Protein AF-A0A1J3HEK7-F1 (afdb_monomer_lite)

Organism: Noccaea caerulescens (NCBI:txid107243)

Structure (mmCIF, N/CA/C/O backbone):
data_AF-A0A1J3HEK7-F1
#
_entry.id   AF-A0A1J3HEK7-F1
#
loop_
_atom_site.group_PDB
_atom_site.id
_atom_site.type_symbol
_atom_site.label_atom_id
_atom_site.label_alt_id
_atom_site.label_comp_id
_atom_site.label_asym_id
_atom_site.label_entity_id
_atom_site.label_seq_id
_atom_site.pdbx_PDB_ins_code
_atom_site.Cartn_x
_atom_site.Cartn_y
_atom_site.Cartn_z
_atom_site.occupancy
_atom_site.B_iso_or_equiv
_atom_site.auth_seq_id
_atom_site.auth_comp_id
_atom_site.auth_asym_id
_atom_site.auth_atom_id
_atom_site.pdbx_PDB_model_num
ATOM 1 N N . GLU A 1 1 ? 14.223 -10.655 -12.358 1.00 49.22 1 GLU A N 1
ATOM 2 C CA . GLU A 1 1 ? 13.863 -10.713 -10.925 1.00 49.22 1 GLU A CA 1
ATOM 3 C C . GLU A 1 1 ? 12.853 -9.608 -10.661 1.00 49.22 1 GLU A C 1
ATOM 5 O O . GLU A 1 1 ? 13.055 -8.527 -11.199 1.00 49.22 1 GLU A O 1
ATOM 10 N N . GLN A 1 2 ? 11.746 -9.876 -9.961 1.00 58.00 2 GLN A N 1
ATOM 11 C CA . GLN A 1 2 ? 10.760 -8.832 -9.659 1.00 58.00 2 GLN A CA 1
ATOM 12 C C . GLN A 1 2 ? 11.145 -8.109 -8.369 1.00 58.00 2 GLN A C 1
ATOM 14 O O . GLN A 1 2 ? 11.261 -8.754 -7.328 1.00 58.00 2 GLN A O 1
ATOM 19 N N . VAL A 1 3 ? 11.322 -6.785 -8.410 1.00 65.81 3 VAL A N 1
ATOM 20 C CA . VAL A 1 3 ? 11.506 -5.983 -7.188 1.00 65.81 3 VAL A CA 1
ATOM 21 C 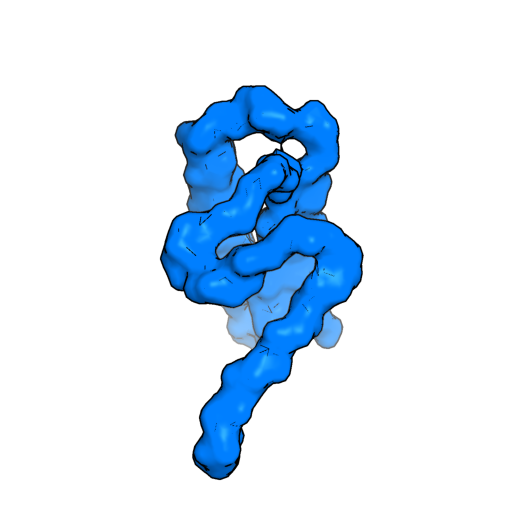C . VAL A 1 3 ? 10.142 -5.810 -6.522 1.00 65.81 3 VAL A C 1
ATOM 23 O O . VAL A 1 3 ? 9.479 -4.782 -6.659 1.00 65.81 3 VAL A O 1
ATOM 26 N N . HIS A 1 4 ? 9.699 -6.851 -5.815 1.00 81.25 4 HIS A N 1
ATOM 27 C CA . HIS A 1 4 ? 8.472 -6.825 -5.026 1.00 81.25 4 HIS A CA 1
ATOM 28 C C . HIS A 1 4 ? 8.798 -6.545 -3.562 1.00 81.25 4 HIS A C 1
ATOM 30 O O . HIS A 1 4 ? 9.438 -7.348 -2.887 1.00 81.25 4 HIS A O 1
ATOM 36 N N . SER A 1 5 ? 8.357 -5.395 -3.054 1.00 88.94 5 SER A N 1
ATOM 37 C CA . SER A 1 5 ? 8.431 -5.089 -1.623 1.00 88.94 5 SER A CA 1
ATOM 38 C C . SER A 1 5 ? 7.054 -5.234 -0.996 1.00 88.94 5 SER A C 1
ATOM 40 O O . SER A 1 5 ? 6.095 -4.607 -1.443 1.00 88.94 5 SER A O 1
ATOM 42 N N . LYS A 1 6 ? 6.947 -6.015 0.079 1.00 92.56 6 LYS A N 1
ATOM 43 C CA . LYS A 1 6 ? 5.691 -6.197 0.810 1.00 92.56 6 LYS A CA 1
ATOM 44 C C . LYS A 1 6 ? 5.855 -5.800 2.271 1.00 92.56 6 LYS A C 1
ATOM 46 O O . LYS A 1 6 ? 6.678 -6.362 2.984 1.00 92.56 6 LYS A O 1
ATOM 51 N N . PHE A 1 7 ? 5.015 -4.875 2.720 1.00 93.12 7 PHE A N 1
ATOM 52 C CA . PHE A 1 7 ? 4.937 -4.420 4.103 1.00 93.12 7 PHE A CA 1
ATOM 53 C C . PHE A 1 7 ? 3.590 -4.840 4.689 1.00 93.12 7 PHE A C 1
ATOM 55 O O . PHE A 1 7 ? 2.542 -4.297 4.332 1.00 93.12 7 PHE A O 1
ATOM 62 N N . ILE A 1 8 ? 3.615 -5.838 5.571 1.00 94.56 8 ILE A N 1
ATOM 63 C CA . ILE A 1 8 ? 2.420 -6.345 6.250 1.00 94.56 8 ILE A CA 1
ATOM 64 C C . ILE A 1 8 ? 2.445 -5.837 7.682 1.00 94.56 8 ILE A C 1
ATOM 66 O O . ILE A 1 8 ? 3.323 -6.201 8.461 1.00 94.56 8 ILE A O 1
ATOM 70 N N . PHE A 1 9 ? 1.469 -5.009 8.029 1.00 94.19 9 PHE A N 1
ATOM 71 C CA . PHE A 1 9 ? 1.308 -4.507 9.379 1.00 94.19 9 PHE A CA 1
ATOM 72 C C . PHE A 1 9 ? 0.314 -5.399 10.124 1.00 94.19 9 PHE A C 1
ATOM 74 O O . PHE A 1 9 ? -0.839 -5.546 9.720 1.00 94.19 9 PHE A O 1
ATOM 81 N N . THR A 1 10 ? 0.768 -6.010 11.215 1.00 94.12 10 THR A N 1
ATOM 82 C CA . THR A 1 10 ? -0.040 -6.881 12.077 1.00 94.12 10 THR A CA 1
ATOM 83 C C . THR A 1 10 ? -0.176 -6.274 13.466 1.00 94.12 10 THR A C 1
ATOM 85 O O . THR A 1 10 ? 0.733 -5.593 13.933 1.00 94.12 10 THR A O 1
ATOM 88 N N . ASN A 1 11 ? -1.289 -6.552 14.150 1.00 92.62 11 ASN A N 1
ATOM 89 C CA . ASN A 1 11 ? -1.534 -6.118 15.532 1.00 92.62 11 ASN A CA 1
ATOM 90 C C . ASN A 1 11 ? 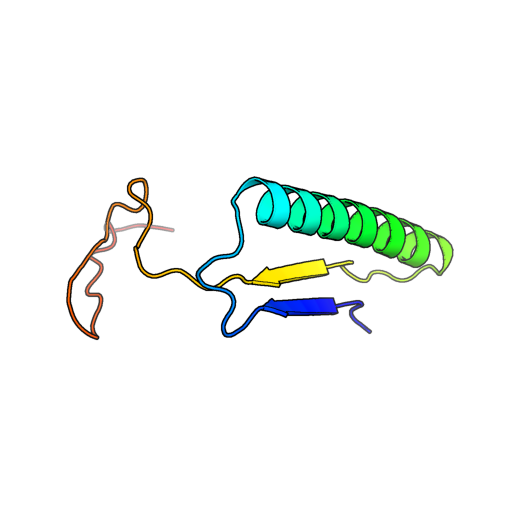-1.504 -4.587 15.757 1.00 92.62 11 ASN A C 1
ATOM 92 O O . ASN A 1 11 ? -1.242 -4.114 16.858 1.00 92.62 11 ASN A O 1
ATOM 96 N N . CYS A 1 12 ? -1.784 -3.792 14.721 1.00 92.12 12 CYS A N 1
ATOM 97 C CA . CYS A 1 12 ? -1.821 -2.328 14.783 1.00 92.12 12 CYS A CA 1
ATOM 98 C C . CYS A 1 12 ? -3.233 -1.776 14.523 1.00 92.12 12 CYS A C 1
ATOM 100 O O . CYS A 1 12 ? -3.429 -0.847 13.743 1.00 92.12 12 CYS A O 1
ATOM 102 N N . ASN A 1 13 ? -4.240 -2.346 15.188 1.00 88.62 13 ASN A N 1
ATOM 103 C CA . ASN A 1 13 ? -5.645 -1.950 15.008 1.00 88.62 13 ASN A CA 1
ATOM 104 C C . ASN A 1 13 ? -5.902 -0.465 15.333 1.00 88.62 13 ASN A C 1
ATOM 106 O O . ASN A 1 13 ? -6.795 0.142 14.752 1.00 88.62 13 ASN A O 1
ATOM 110 N N . ASN A 1 14 ? -5.068 0.128 16.194 1.00 90.38 14 ASN A N 1
ATOM 111 C CA . ASN A 1 14 ? -5.128 1.538 16.589 1.00 90.38 14 ASN A CA 1
ATOM 112 C C . ASN A 1 14 ? -4.269 2.457 15.702 1.00 90.38 14 ASN A C 1
ATOM 114 O O . ASN A 1 14 ? -4.023 3.604 16.064 1.00 90.38 14 ASN A O 1
ATOM 118 N N . LEU A 1 15 ? -3.756 1.963 14.570 1.00 91.94 15 LEU A N 1
ATOM 119 C CA . LEU A 1 15 ? -2.979 2.787 13.652 1.00 91.94 15 LEU A CA 1
ATOM 120 C C . LEU A 1 15 ? -3.890 3.852 13.039 1.00 91.94 15 LEU A C 1
ATOM 122 O O . LEU A 1 15 ? -4.813 3.544 12.281 1.00 91.94 15 LEU A O 1
ATOM 126 N N . GLU A 1 16 ? -3.613 5.105 13.370 1.00 92.88 16 GLU A N 1
ATOM 127 C CA . GLU A 1 16 ? -4.414 6.234 12.921 1.00 92.88 16 GLU A CA 1
ATOM 128 C C . GLU A 1 16 ? -4.408 6.376 11.396 1.00 92.88 16 GLU A C 1
ATOM 130 O O . GLU A 1 16 ? -3.437 6.036 10.710 1.00 92.88 16 GLU A O 1
ATOM 135 N N . GLN A 1 17 ? -5.485 6.949 10.855 1.00 90.44 17 GLN A N 1
ATOM 136 C CA . GLN A 1 17 ? -5.614 7.168 9.415 1.00 90.44 17 GLN A CA 1
ATOM 137 C C . GLN A 1 17 ? -4.476 8.035 8.858 1.00 90.44 17 GLN A C 1
ATOM 139 O O . GLN A 1 17 ? -3.979 7.768 7.767 1.00 90.44 17 GLN A O 1
ATOM 144 N N . VAL A 1 18 ? -4.011 9.028 9.622 1.00 93.88 18 VAL A N 1
ATOM 145 C CA . VAL A 1 18 ? -2.872 9.877 9.240 1.00 93.88 18 VAL A CA 1
ATOM 146 C C . VAL A 1 18 ? -1.598 9.044 9.080 1.00 93.88 18 VAL A C 1
ATOM 148 O O . VAL A 1 18 ? -0.887 9.191 8.087 1.00 93.88 18 VAL A O 1
ATOM 151 N N . ALA A 1 19 ? -1.335 8.111 9.997 1.00 94.88 19 ALA A N 1
ATOM 152 C CA . ALA A 1 19 ? -0.185 7.219 9.906 1.0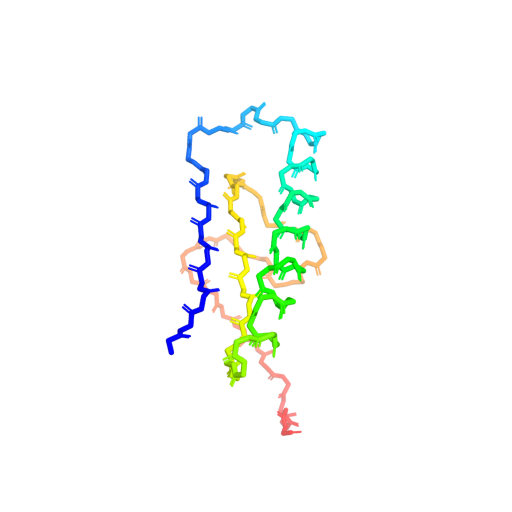0 94.88 19 ALA A CA 1
ATOM 153 C C . ALA A 1 19 ? -0.305 6.250 8.715 1.00 94.88 19 ALA A C 1
ATOM 155 O O . ALA A 1 19 ? 0.656 6.083 7.962 1.00 94.88 19 ALA A O 1
ATOM 156 N N . LYS A 1 20 ? -1.495 5.673 8.482 1.00 94.19 20 LYS A N 1
ATOM 157 C CA . LYS A 1 20 ? -1.773 4.835 7.298 1.00 94.19 20 LYS A CA 1
ATOM 158 C C . LYS A 1 20 ? -1.527 5.596 5.992 1.00 94.19 20 LYS A C 1
ATOM 160 O O . LYS A 1 20 ? -0.903 5.058 5.075 1.00 94.19 20 LYS A O 1
ATOM 165 N N . ASN A 1 21 ? -1.961 6.855 5.920 1.00 95.12 21 ASN A N 1
ATOM 166 C CA . ASN A 1 21 ? -1.737 7.722 4.764 1.00 95.12 21 ASN A CA 1
ATOM 167 C C . ASN A 1 21 ? -0.241 7.989 4.555 1.00 95.12 21 ASN A C 1
ATOM 169 O O . ASN A 1 21 ? 0.250 7.847 3.440 1.00 95.12 21 ASN A O 1
ATOM 173 N N . SER A 1 22 ? 0.507 8.295 5.618 1.00 97.06 22 SER A N 1
ATOM 174 C CA . SER A 1 22 ? 1.961 8.499 5.545 1.00 97.06 22 SER A CA 1
ATOM 175 C C . SER A 1 22 ? 2.708 7.257 5.047 1.00 97.06 22 SER A C 1
ATOM 177 O O . SER A 1 22 ? 3.580 7.367 4.187 1.00 97.06 22 SER A O 1
ATOM 179 N N . ILE A 1 23 ? 2.336 6.067 5.527 1.00 96.50 23 ILE A N 1
ATOM 180 C CA . ILE A 1 23 ? 2.910 4.792 5.068 1.00 96.50 23 ILE A CA 1
ATOM 181 C C . ILE A 1 23 ? 2.566 4.534 3.596 1.00 96.50 23 ILE A C 1
ATOM 183 O O . ILE A 1 23 ? 3.418 4.092 2.828 1.00 96.50 23 ILE A O 1
ATOM 187 N N . THR A 1 24 ? 1.336 4.843 3.183 1.00 94.81 24 THR A N 1
ATOM 188 C CA . THR A 1 24 ? 0.903 4.715 1.783 1.00 94.81 24 THR A CA 1
ATOM 189 C C . THR A 1 24 ? 1.698 5.655 0.873 1.00 94.81 24 THR A C 1
ATOM 191 O O . THR A 1 24 ? 2.218 5.219 -0.151 1.00 94.81 24 THR A O 1
ATOM 194 N N . SER A 1 25 ? 1.888 6.913 1.281 1.00 97.00 25 SER A N 1
ATOM 195 C CA . SER A 1 25 ? 2.726 7.884 0.566 1.00 97.00 25 SER A CA 1
ATOM 196 C C . SER A 1 25 ? 4.185 7.431 0.470 1.00 97.00 25 SER A C 1
ATOM 198 O O . SER A 1 25 ? 4.823 7.598 -0.569 1.00 97.00 25 SER A O 1
ATOM 200 N N . TYR A 1 26 ? 4.728 6.829 1.533 1.00 96.38 26 TYR A N 1
ATOM 201 C CA . TYR A 1 26 ? 6.062 6.230 1.497 1.00 96.38 26 TYR A CA 1
ATOM 202 C C . TYR A 1 26 ? 6.140 5.084 0.481 1.00 96.38 26 TYR A C 1
ATOM 204 O O . TYR A 1 26 ? 7.058 5.058 -0.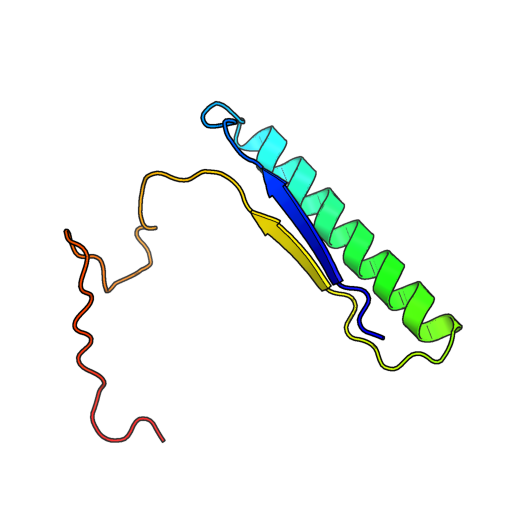336 1.00 96.38 26 TYR A O 1
ATOM 212 N N . ALA A 1 27 ? 5.168 4.169 0.487 1.00 95.12 27 ALA A N 1
ATOM 213 C CA . ALA A 1 27 ? 5.128 3.044 -0.443 1.00 95.12 27 ALA A CA 1
ATOM 214 C C . ALA A 1 27 ? 5.062 3.501 -1.907 1.00 95.12 27 ALA A C 1
ATOM 216 O O . ALA A 1 27 ? 5.784 2.966 -2.747 1.00 95.12 27 ALA A O 1
ATOM 217 N N . GLN A 1 28 ? 4.269 4.538 -2.195 1.00 94.94 28 GLN A N 1
ATOM 218 C CA . GLN A 1 28 ? 4.209 5.167 -3.516 1.00 94.94 28 GLN A CA 1
ATOM 219 C C . GLN A 1 28 ? 5.570 5.732 -3.937 1.00 94.94 28 GLN A C 1
ATOM 221 O O . GLN A 1 28 ? 6.057 5.412 -5.019 1.00 94.94 28 GLN A O 1
ATOM 226 N N . ARG A 1 29 ? 6.222 6.521 -3.070 1.00 95.75 29 ARG A N 1
ATOM 227 C CA . ARG A 1 29 ? 7.559 7.074 -3.351 1.00 95.75 29 ARG A CA 1
ATOM 228 C C . ARG A 1 29 ? 8.592 5.976 -3.575 1.00 95.75 29 ARG A C 1
ATOM 230 O O . ARG A 1 29 ? 9.393 6.069 -4.496 1.00 95.75 29 ARG A O 1
ATOM 237 N N . LYS A 1 30 ? 8.567 4.923 -2.757 1.00 94.25 30 LYS A N 1
ATOM 238 C CA . LYS A 1 30 ? 9.465 3.778 -2.914 1.00 94.25 30 LYS A CA 1
ATOM 239 C C . LYS A 1 30 ? 9.247 3.070 -4.252 1.00 94.25 30 LYS A C 1
ATOM 241 O O . LYS A 1 30 ? 10.226 2.800 -4.930 1.00 94.25 30 LYS A O 1
ATOM 246 N N . SER A 1 31 ? 7.997 2.826 -4.648 1.00 91.88 31 SER A N 1
ATOM 247 C CA . SER A 1 31 ? 7.678 2.220 -5.949 1.00 91.88 31 SER A CA 1
ATOM 248 C C . SER A 1 31 ? 8.200 3.073 -7.110 1.00 91.88 31 SER A C 1
ATOM 250 O O . SER A 1 31 ? 8.818 2.534 -8.022 1.00 91.88 31 SER A O 1
ATOM 252 N N . GLN A 1 32 ? 8.055 4.401 -7.040 1.00 92.75 32 GLN A N 1
ATOM 253 C CA . GLN A 1 32 ? 8.606 5.319 -8.046 1.00 92.75 32 GLN A CA 1
ATOM 254 C C . GLN A 1 32 ? 10.138 5.256 -8.124 1.00 92.75 32 GLN A C 1
ATOM 256 O O . GLN A 1 32 ? 10.696 5.207 -9.217 1.00 92.75 32 GLN A O 1
ATOM 261 N N . LEU A 1 33 ? 10.823 5.232 -6.977 1.00 92.94 33 LEU A N 1
ATOM 262 C CA . LEU A 1 33 ? 12.284 5.119 -6.924 1.00 92.94 33 LEU A CA 1
ATOM 263 C C . LEU A 1 33 ? 12.775 3.759 -7.432 1.00 92.94 33 LEU A C 1
ATOM 265 O O . LEU A 1 33 ? 13.740 3.696 -8.186 1.00 92.94 33 LEU A O 1
ATOM 269 N N . ASP A 1 34 ? 12.101 2.675 -7.044 1.00 90.69 34 ASP A N 1
ATOM 270 C CA . ASP A 1 34 ? 12.423 1.330 -7.516 1.00 90.69 34 ASP A CA 1
ATOM 271 C C . ASP A 1 34 ? 12.194 1.221 -9.038 1.00 90.69 34 ASP A C 1
ATOM 273 O O . ASP A 1 34 ? 13.013 0.616 -9.724 1.00 90.69 34 ASP A O 1
ATOM 277 N N . ALA A 1 35 ? 11.150 1.860 -9.582 1.00 89.88 35 ALA A N 1
ATOM 278 C CA . ALA A 1 35 ? 10.898 1.921 -11.024 1.00 89.88 35 ALA A CA 1
ATOM 279 C C . ALA A 1 35 ? 12.001 2.679 -11.780 1.00 89.88 35 ALA A C 1
ATOM 281 O O . ALA A 1 35 ? 12.449 2.217 -12.829 1.00 89.88 35 ALA A O 1
ATOM 282 N N . LEU A 1 36 ? 12.464 3.812 -11.237 1.00 91.25 36 LEU A N 1
ATOM 283 C CA . LEU A 1 36 ? 13.576 4.573 -11.810 1.00 91.25 36 LEU A CA 1
ATOM 284 C C . LEU A 1 36 ? 14.866 3.745 -11.829 1.00 91.25 36 LEU A C 1
ATOM 286 O O . LEU A 1 36 ? 15.522 3.669 -12.862 1.00 91.25 36 LEU A O 1
ATOM 290 N N . ARG A 1 37 ? 15.186 3.059 -10.723 1.00 88.81 37 ARG A N 1
ATOM 291 C CA . ARG A 1 37 ? 16.348 2.163 -10.660 1.00 88.81 37 ARG A CA 1
ATOM 292 C C . ARG A 1 37 ? 16.246 1.038 -11.691 1.00 88.81 37 ARG A C 1
ATOM 294 O O . ARG A 1 37 ? 17.209 0.782 -12.404 1.00 88.81 37 ARG A O 1
ATOM 301 N N . CYS A 1 38 ? 15.083 0.390 -11.805 1.00 87.12 38 CYS A N 1
ATOM 302 C CA . CYS A 1 38 ? 14.867 -0.652 -12.811 1.00 87.12 38 CYS A CA 1
ATOM 303 C C . CYS A 1 38 ? 15.115 -0.127 -14.233 1.00 87.12 38 CYS A C 1
ATOM 305 O O . CYS A 1 38 ? 15.741 -0.816 -15.034 1.00 87.12 38 CYS A O 1
ATOM 307 N N . TYR A 1 39 ? 14.658 1.093 -14.532 1.00 86.81 39 TYR A N 1
ATOM 308 C CA . TYR A 1 39 ? 14.896 1.736 -15.822 1.00 86.81 39 TYR A CA 1
ATOM 309 C C . TYR A 1 39 ? 16.393 1.968 -16.086 1.00 86.81 39 TYR A C 1
ATOM 311 O O . TYR A 1 39 ? 16.878 1.623 -17.162 1.00 86.81 39 TYR A O 1
ATOM 319 N N . GLU A 1 40 ? 17.131 2.498 -15.108 1.00 88.75 40 GLU A N 1
ATOM 320 C CA . GLU A 1 40 ? 18.577 2.750 -15.222 1.00 88.75 40 GLU A CA 1
ATOM 321 C C . GLU A 1 40 ? 19.396 1.460 -15.385 1.00 88.75 40 GLU A C 1
ATOM 323 O O . GLU A 1 40 ? 20.365 1.428 -16.141 1.00 88.75 40 GLU A O 1
ATOM 328 N N . GLU A 1 41 ? 18.988 0.378 -14.721 1.00 87.19 41 GLU A N 1
ATOM 329 C CA . GLU A 1 41 ? 19.644 -0.932 -14.793 1.00 87.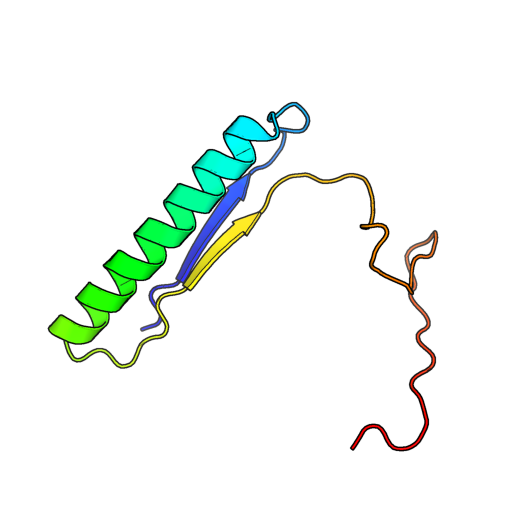19 41 GLU A CA 1
ATOM 330 C C . GLU A 1 41 ? 19.249 -1.749 -16.040 1.00 87.19 41 GLU A C 1
ATOM 332 O O . GLU A 1 41 ? 19.753 -2.854 -16.239 1.00 87.19 41 GLU A O 1
ATOM 337 N N . GLY A 1 42 ? 18.340 -1.243 -16.885 1.00 82.50 42 GLY A N 1
ATOM 338 C CA . GLY A 1 42 ? 17.819 -1.974 -18.047 1.00 82.50 42 GLY A CA 1
ATOM 339 C C . GLY A 1 42 ? 16.916 -3.162 -17.682 1.00 82.50 42 GLY A C 1
ATOM 340 O O . GLY A 1 42 ? 16.681 -4.050 -18.504 1.00 82.50 42 GLY A O 1
ATOM 341 N N . ASN A 1 43 ? 16.400 -3.190 -16.453 1.00 77.44 43 ASN A N 1
ATOM 342 C CA . ASN A 1 43 ? 15.549 -4.246 -15.924 1.00 77.44 43 ASN A CA 1
ATOM 343 C C . ASN A 1 43 ? 14.072 -3.995 -16.283 1.00 77.44 43 ASN A C 1
ATOM 345 O O . ASN A 1 43 ? 13.448 -3.056 -15.793 1.00 77.44 43 ASN A O 1
ATOM 349 N N . VAL A 1 44 ? 13.461 -4.894 -17.065 1.00 65.81 44 VAL A N 1
ATOM 350 C CA . VAL A 1 44 ? 12.013 -4.884 -17.388 1.00 65.81 44 VAL A CA 1
ATOM 351 C C . VAL A 1 44 ? 11.196 -5.504 -16.243 1.00 65.81 44 VAL A C 1
ATOM 353 O O . VAL A 1 44 ? 10.407 -6.427 -16.432 1.00 65.81 44 VAL A O 1
ATOM 356 N N . SER A 1 45 ? 11.442 -5.063 -15.011 1.00 70.75 45 SER A N 1
ATOM 357 C CA . SER A 1 45 ? 10.693 -5.521 -13.843 1.00 70.75 45 SER A CA 1
ATOM 358 C C . SER A 1 45 ? 9.644 -4.498 -13.444 1.00 70.75 45 SER A C 1
ATOM 360 O O . SER A 1 45 ? 9.947 -3.319 -13.280 1.00 70.75 45 SER A O 1
ATOM 362 N N . GLU A 1 46 ? 8.436 -4.973 -13.152 1.00 73.69 46 GLU A N 1
ATOM 363 C CA . GLU A 1 46 ? 7.435 -4.182 -12.445 1.00 73.69 46 GLU A CA 1
ATOM 364 C C . GLU A 1 46 ? 7.933 -3.890 -11.018 1.00 73.69 46 GLU A C 1
ATOM 366 O O . GLU A 1 46 ? 8.295 -4.804 -10.271 1.00 73.69 46 GLU A O 1
ATOM 371 N N . ALA A 1 47 ? 8.028 -2.608 -10.662 1.00 83.31 47 ALA A N 1
ATOM 372 C CA . ALA A 1 47 ? 8.465 -2.155 -9.345 1.00 83.31 47 ALA A CA 1
ATOM 373 C C . ALA A 1 47 ? 7.250 -1.995 -8.428 1.00 83.31 47 ALA A C 1
ATOM 375 O O . ALA A 1 47 ? 6.645 -0.921 -8.333 1.00 83.31 47 ALA A O 1
ATOM 376 N N . LEU A 1 48 ? 6.876 -3.085 -7.760 1.00 88.44 48 LEU A N 1
ATOM 377 C CA . LEU A 1 48 ? 5.642 -3.144 -6.989 1.00 88.44 48 LEU A CA 1
ATOM 378 C C . LEU A 1 48 ? 5.920 -3.086 -5.484 1.00 88.44 48 LEU A C 1
ATOM 380 O O . LEU A 1 48 ? 6.648 -3.905 -4.921 1.00 88.44 48 LEU A O 1
ATOM 384 N N . VAL A 1 49 ? 5.288 -2.118 -4.817 1.00 92.62 49 VAL A N 1
ATOM 385 C CA . VAL A 1 49 ? 5.285 -2.008 -3.356 1.00 92.62 49 VAL A CA 1
ATOM 386 C C . VAL A 1 49 ? 3.869 -2.232 -2.848 1.00 92.62 49 VAL A C 1
ATOM 388 O O . VAL A 1 49 ? 2.951 -1.488 -3.180 1.00 92.62 49 VAL A O 1
ATOM 391 N N . THR A 1 50 ? 3.687 -3.251 -2.017 1.00 93.25 50 THR A N 1
ATOM 392 C CA . THR A 1 50 ? 2.405 -3.567 -1.386 1.00 93.25 50 THR A CA 1
ATOM 393 C C . THR A 1 50 ? 2.443 -3.209 0.093 1.00 93.25 50 THR A C 1
ATOM 395 O O . THR A 1 50 ? 3.340 -3.641 0.816 1.00 93.25 50 THR A O 1
ATOM 398 N N . THR A 1 51 ? 1.435 -2.483 0.566 1.00 94.38 51 THR A N 1
ATOM 399 C CA . THR A 1 51 ? 1.177 -2.251 1.993 1.00 94.38 51 THR A CA 1
ATOM 400 C C . THR A 1 51 ? -0.143 -2.903 2.396 1.00 94.38 51 THR A C 1
ATOM 402 O O . THR A 1 51 ? -1.127 -2.854 1.658 1.00 94.38 51 THR A O 1
ATOM 405 N N . CYS A 1 52 ? -0.181 -3.538 3.568 1.00 93.94 52 CYS A N 1
ATOM 406 C CA . CYS A 1 52 ? -1.399 -4.133 4.123 1.00 93.94 52 CYS A CA 1
ATOM 407 C C . CYS A 1 52 ? -1.559 -3.743 5.591 1.00 93.94 52 CYS A C 1
ATOM 409 O O . CYS A 1 52 ? -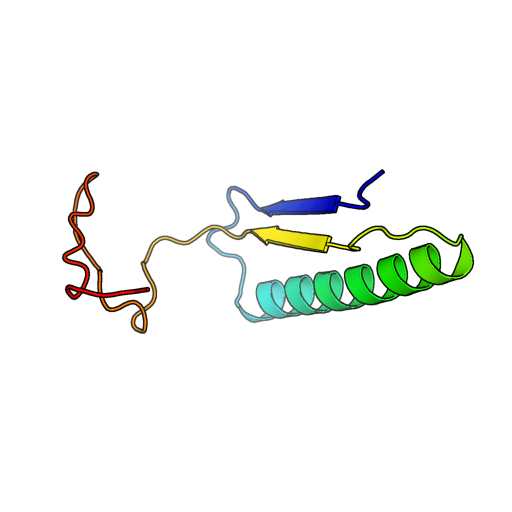0.643 -3.956 6.380 1.00 93.94 52 CYS A O 1
ATOM 411 N N . PHE A 1 53 ? -2.732 -3.228 5.958 1.00 93.12 53 PHE A N 1
ATOM 412 C CA . PHE A 1 53 ? -3.079 -2.861 7.332 1.00 93.12 53 PHE A CA 1
ATOM 413 C C . PHE A 1 53 ? -4.202 -3.761 7.862 1.00 93.12 53 PHE A C 1
ATOM 415 O O . PHE A 1 53 ? -5.009 -4.240 7.060 1.00 93.12 53 PHE A O 1
ATOM 422 N N . PRO A 1 54 ? -4.320 -3.949 9.187 1.00 91.69 54 PRO A N 1
ATOM 423 C CA . PRO A 1 54 ? -5.478 -4.603 9.777 1.00 91.69 54 PRO A CA 1
ATOM 424 C C . PRO A 1 54 ? -6.761 -3.821 9.472 1.00 91.69 54 PRO A C 1
ATOM 426 O O . PRO A 1 54 ? -6.785 -2.586 9.540 1.00 91.69 54 PRO A O 1
ATOM 429 N N . GLY A 1 55 ? -7.824 -4.554 9.155 1.00 87.62 55 GLY A N 1
ATOM 430 C CA . GLY A 1 55 ? -9.171 -4.038 8.937 1.00 87.62 55 GLY A CA 1
ATOM 431 C C . GLY A 1 55 ? -10.199 -5.041 9.451 1.00 87.62 55 GLY A C 1
ATOM 432 O O . GLY A 1 55 ? -9.951 -6.245 9.449 1.00 87.62 55 GLY A O 1
ATOM 433 N N . ASN A 1 56 ? -11.330 -4.536 9.929 1.00 84.38 56 ASN A N 1
ATOM 434 C CA . ASN A 1 56 ? -12.408 -5.315 10.542 1.00 84.38 56 ASN A CA 1
ATOM 435 C C . ASN A 1 56 ? -13.728 -5.237 9.758 1.00 84.38 56 ASN A C 1
ATOM 437 O O . ASN A 1 56 ? -14.666 -5.964 10.074 1.00 84.38 56 ASN A O 1
ATOM 441 N N . GLU A 1 57 ? -13.802 -4.387 8.734 1.00 86.88 57 GLU A N 1
ATOM 442 C CA . GLU A 1 57 ? -15.013 -4.148 7.955 1.00 86.88 57 GLU A CA 1
ATOM 443 C C . GLU A 1 57 ? -14.725 -4.171 6.455 1.00 86.88 57 GLU A C 1
ATOM 445 O O . GLU A 1 57 ? -13.651 -3.782 5.989 1.00 86.88 57 GLU A O 1
ATOM 450 N N . VAL A 1 58 ? -15.718 -4.616 5.685 1.00 87.62 58 VAL A N 1
ATOM 451 C CA . VAL A 1 58 ? -15.676 -4.564 4.222 1.00 87.62 58 VAL A CA 1
ATOM 452 C C . VAL A 1 58 ? -16.139 -3.174 3.766 1.00 87.62 58 VAL A C 1
ATOM 454 O O . VAL A 1 58 ? -17.207 -2.732 4.205 1.00 87.62 58 VAL A O 1
ATOM 457 N N . PRO A 1 59 ? -15.407 -2.490 2.865 1.00 87.75 59 PRO A N 1
ATOM 458 C CA . PRO A 1 59 ? -15.762 -1.144 2.420 1.00 87.75 59 PRO A CA 1
ATOM 459 C C . PRO A 1 59 ? -17.185 -1.021 1.859 1.00 87.75 59 PRO A C 1
ATOM 461 O O . PRO A 1 59 ? -17.681 -1.915 1.174 1.00 87.75 59 PRO A O 1
ATOM 464 N N . SER A 1 60 ? -17.830 0.126 2.091 1.00 89.69 60 SER A N 1
ATOM 465 C CA . SER A 1 60 ? -19.222 0.377 1.681 1.00 89.69 60 SER A CA 1
ATOM 466 C C . SER A 1 60 ? -19.440 0.399 0.167 1.00 89.69 60 SER A C 1
ATOM 468 O O . SER A 1 60 ? -20.525 0.038 -0.284 1.00 89.69 60 SER A O 1
ATOM 470 N N . TRP A 1 61 ? -18.416 0.774 -0.606 1.00 92.62 61 TRP A N 1
ATOM 471 C CA . TRP A 1 61 ? -18.440 0.761 -2.071 1.00 92.62 61 TRP A CA 1
ATOM 472 C C . TRP A 1 61 ? -18.442 -0.658 -2.658 1.00 92.62 61 TRP A C 1
ATOM 474 O O . TRP A 1 61 ? -18.755 -0.838 -3.834 1.00 92.62 61 TRP A O 1
ATOM 484 N N . PHE A 1 62 ? -18.100 -1.679 -1.865 1.00 88.31 62 PHE A N 1
ATOM 485 C CA . PHE A 1 62 ? -18.156 -3.065 -2.304 1.00 88.31 62 PHE A CA 1
ATOM 486 C C . PHE A 1 62 ? -19.598 -3.576 -2.201 1.00 88.31 62 PHE A C 1
ATOM 488 O O . PHE A 1 62 ? -20.141 -3.775 -1.111 1.00 88.31 62 PHE A O 1
ATOM 495 N N . ASN A 1 63 ? -20.236 -3.789 -3.352 1.00 84.06 63 ASN A N 1
ATOM 496 C CA . ASN A 1 63 ? -21.659 -4.143 -3.414 1.00 84.06 63 ASN A CA 1
ATOM 497 C C . ASN A 1 63 ? -21.954 -5.573 -2.933 1.00 84.06 63 ASN A C 1
ATOM 499 O O . ASN A 1 63 ? -23.055 -5.859 -2.470 1.00 84.06 63 ASN A O 1
ATOM 503 N N . HIS A 1 64 ? -20.973 -6.473 -2.993 1.00 87.25 64 HIS A N 1
ATOM 504 C CA . HIS A 1 64 ? -21.145 -7.884 -2.646 1.00 87.25 64 HIS A CA 1
ATOM 505 C C . HIS A 1 64 ? -20.667 -8.194 -1.220 1.00 87.25 64 HIS A C 1
ATOM 507 O O . HIS A 1 64 ? -19.775 -9.010 -1.011 1.00 87.25 64 HIS A O 1
ATOM 513 N N . ARG A 1 65 ? -21.260 -7.535 -0.218 1.00 88.38 65 ARG A N 1
ATOM 514 C CA . ARG A 1 65 ? -20.987 -7.798 1.208 1.00 88.38 65 ARG A CA 1
ATOM 515 C C . ARG A 1 65 ? -21.881 -8.922 1.733 1.00 88.38 65 ARG A C 1
ATOM 517 O O . ARG A 1 65 ? -23.089 -8.902 1.524 1.00 88.38 65 ARG A O 1
ATOM 524 N N . THR A 1 66 ? -21.297 -9.898 2.424 1.00 88.44 66 THR A N 1
ATOM 525 C CA . THR A 1 66 ? -22.028 -11.009 3.052 1.00 88.44 66 THR A CA 1
ATOM 526 C C . THR A 1 66 ? -21.401 -11.378 4.394 1.00 88.44 66 THR A C 1
ATOM 528 O O . THR A 1 66 ? -20.228 -11.093 4.627 1.00 88.44 66 THR A O 1
ATOM 531 N N . VAL A 1 67 ? -22.184 -12.003 5.273 1.00 88.19 67 VAL A N 1
ATOM 532 C CA . VAL A 1 67 ? -21.713 -12.548 6.551 1.00 88.19 67 VAL A CA 1
ATOM 533 C C . VAL A 1 67 ? -21.521 -14.054 6.389 1.00 88.19 67 VAL A C 1
ATOM 535 O O . VAL A 1 67 ? -22.433 -14.752 5.953 1.00 88.19 67 VAL A O 1
ATOM 538 N N . GLY A 1 68 ? -20.342 -14.553 6.759 1.00 88.56 68 GLY A N 1
ATOM 539 C CA . GLY A 1 68 ? -19.980 -15.969 6.673 1.00 88.56 68 GLY A CA 1
ATOM 540 C C . GLY A 1 68 ? -18.695 -16.203 5.879 1.00 88.56 68 GLY A C 1
ATOM 541 O O . GLY A 1 68 ? -18.053 -15.269 5.409 1.00 88.56 68 GLY A O 1
ATOM 542 N N . SER A 1 69 ? -18.310 -17.471 5.733 1.00 88.00 69 SER A N 1
ATOM 543 C CA . SER A 1 69 ? -17.073 -17.881 5.049 1.00 88.00 69 SER A CA 1
ATOM 544 C C . SER A 1 69 ? -17.231 -18.093 3.539 1.00 88.00 69 SER A C 1
ATOM 546 O O . SER A 1 69 ? -16.257 -18.406 2.861 1.00 88.00 69 SER A O 1
ATOM 548 N N . THR A 1 70 ? -18.449 -17.968 2.998 1.00 88.25 70 THR A N 1
ATOM 549 C CA . THR A 1 70 ? -18.752 -18.261 1.588 1.00 88.25 70 THR A CA 1
ATOM 550 C C . THR A 1 70 ? -19.338 -17.041 0.887 1.00 88.25 70 THR A C 1
ATOM 552 O O . THR A 1 70 ? -20.360 -16.511 1.315 1.00 88.25 70 THR A O 1
ATOM 555 N N . LEU A 1 71 ? -18.743 -16.653 -0.244 1.00 87.25 71 LEU A N 1
ATOM 556 C CA . LEU A 1 71 ? -19.240 -15.594 -1.122 1.00 87.25 71 LEU A CA 1
ATOM 557 C C . LEU A 1 71 ? -19.823 -16.214 -2.403 1.00 87.25 71 LEU A C 1
ATOM 559 O O . LEU A 1 71 ? -19.087 -16.767 -3.216 1.00 87.25 71 LEU A O 1
ATOM 563 N N . LYS A 1 72 ? -21.146 -16.134 -2.595 1.00 84.75 72 LYS A N 1
ATOM 564 C CA . LYS A 1 72 ? -21.820 -16.585 -3.828 1.00 84.75 72 LYS A CA 1
ATOM 565 C C . LYS A 1 72 ? -22.117 -15.386 -4.724 1.00 84.75 72 LYS A C 1
ATOM 567 O O . LYS A 1 72 ? -23.089 -14.668 -4.498 1.00 84.75 72 LYS A O 1
ATOM 572 N N . LEU A 1 73 ? -21.280 -15.176 -5.735 1.00 85.06 73 LEU A N 1
ATOM 573 C CA . LEU A 1 73 ? -21.465 -14.118 -6.729 1.00 85.06 73 LEU A CA 1
ATOM 574 C C . LEU A 1 73 ? -22.320 -14.630 -7.894 1.00 85.06 73 LEU A C 1
ATOM 576 O O . LEU A 1 73 ? -22.086 -15.721 -8.409 1.00 85.06 73 LEU A O 1
ATOM 580 N N . LYS A 1 74 ? -23.307 -13.834 -8.318 1.00 82.38 74 LYS A N 1
ATOM 581 C CA . LYS A 1 74 ? -24.008 -14.039 -9.591 1.00 82.38 74 LYS A CA 1
ATOM 582 C C . LYS A 1 74 ? -23.383 -13.101 -10.610 1.00 82.38 74 LYS A C 1
ATOM 584 O O . LYS A 1 74 ? -23.595 -11.894 -10.532 1.00 82.38 74 LYS A O 1
ATOM 589 N N . PHE A 1 75 ? -22.604 -13.651 -11.528 1.00 81.38 75 PHE A N 1
ATOM 590 C CA . PHE A 1 75 ? -22.079 -12.873 -12.641 1.00 81.38 75 PHE A CA 1
ATOM 591 C C . PHE A 1 75 ? -23.176 -12.683 -13.694 1.00 81.38 75 PHE A C 1
ATOM 593 O O . PHE A 1 75 ? -23.950 -13.618 -13.930 1.00 81.38 75 PHE A O 1
ATOM 600 N N . PRO A 1 76 ? -23.277 -11.496 -14.315 1.00 82.62 76 PRO A N 1
ATOM 601 C CA . PRO A 1 76 ? -24.118 -11.318 -15.486 1.00 82.62 76 PRO A CA 1
ATOM 602 C C . PRO A 1 76 ? -23.731 -12.336 -16.568 1.00 82.62 76 PRO A C 1
ATOM 604 O O . PRO A 1 76 ? -22.536 -12.595 -16.756 1.00 82.62 76 PRO A O 1
ATOM 607 N N . PRO A 1 77 ? -24.702 -12.924 -17.284 1.00 82.94 77 PRO A N 1
ATOM 608 C CA . PRO A 1 77 ? -24.379 -13.703 -18.469 1.00 82.94 77 PRO A CA 1
ATOM 609 C C . PRO A 1 77 ? -23.639 -12.805 -19.477 1.00 82.94 77 PRO A C 1
ATOM 611 O O . PRO A 1 77 ? -23.995 -11.640 -19.637 1.00 82.94 77 PRO A O 1
ATOM 614 N N . HIS A 1 78 ? -22.626 -13.362 -20.152 1.00 83.00 78 HIS A N 1
ATOM 615 C CA . HIS A 1 78 ? -21.824 -12.701 -21.201 1.00 83.00 78 HIS A CA 1
ATOM 616 C C . HIS A 1 78 ? -20.794 -11.646 -20.743 1.00 83.00 78 HIS A C 1
ATOM 618 O O . HIS A 1 78 ? -20.581 -10.658 -21.436 1.00 83.00 78 HIS A O 1
ATOM 624 N N . TRP A 1 79 ? -20.096 -11.867 -19.624 1.00 79.31 79 TRP A N 1
ATOM 625 C CA . TRP A 1 79 ? -18.938 -11.053 -19.195 1.00 79.31 79 TRP A CA 1
ATOM 626 C C . TRP A 1 79 ? -17.668 -11.289 -20.053 1.00 79.31 79 TRP A C 1
ATOM 628 O O . TRP A 1 79 ? -16.581 -11.453 -19.515 1.00 79.31 79 TRP A O 1
ATOM 638 N N . CYS A 1 80 ? -17.783 -11.414 -21.375 1.00 61.25 80 CYS A N 1
ATOM 639 C CA . CYS A 1 80 ? -16.610 -11.609 -22.237 1.00 61.25 80 CYS A CA 1
ATOM 640 C C . CYS A 1 80 ? -15.879 -10.292 -22.502 1.00 61.25 80 CYS A C 1
ATOM 642 O O . CYS A 1 80 ? -16.571 -9.288 -22.784 1.00 61.25 80 CYS A O 1
#

Secondary structure (DSSP, 8-state):
---EEEEE--S-TT--HHHHHHHHHHHHHHHHHHHHHHHHTT-----EEEEE----S--TT-S---SSS-----PPTT--

Radius of gyration: 17.82 Å; chains: 1; bounding box: 44×28×39 Å

Foldseek 3Di:
DAQEAEAEDPPPPVQDPVNVVVVVVVQVVQLVVQVVVCVVVVHPHRSHYYYHDDDDDDDPVPPQDDPDDDGDDDDDPPPD

InterPro domains:
  IPR045344 C-JID domain [PF20160] (53-80)

Sequence (80 aa):
EQVHSKFIFTNCNNLEQVAKNSITSYAQRKSQLDALRCYEEGNVSEALVTTCFPGNEVPSWFNHRTVGSTLKLKFPPHWC

pLDDT: mean 87.45, std 8.89, range [49.22, 97.06]